Protein AF-A0AAW0I9A5-F1 (afdb_monomer_lite)

pLDDT: mean 70.31, std 17.37, range [40.16, 97.0]

Foldseek 3Di:
DDDPDDDDDDDDQPDPVSVLLVVQLVVLCVVVVHDDDCPPVSSVVSSVVSVVVVCVVVVLVVVLVVLVVDDPPVSVVVCVPSVDPDDDDPVVVVVVVVVVVVVPPPPPPPPPPVVVVVVVVVVVVVVVVPD

Secondary structure (DSSP, 8-state):
-------------SSHHHHHHHHHHHHHHHHHT-SS-TT-HHHHHHHHHHHHHHHHHHHHHHHHHHHTTS-HHHHHHHHHHHTS-----HHHHHHHHHHHHHTTS--TTS--HHHHHHHHHHHHHHHTT--

Sequence (131 aa):
STEKTLFVRRECLASVGSFILLLIHCLAHITTGDFNQDSNPRFLGLFYEGLKAYFKEAFSTTLQMSAVSWDNKFDQSLSAVLLKEQPTSGKERDLLSKLIERKREPCLSRQSSEEYIQKNKDRLLFINMEH

Structure (mmCIF, N/CA/C/O backbone):
data_AF-A0AAW0I9A5-F1
#
_entry.id   AF-A0AAW0I9A5-F1
#
loop_
_atom_site.group_PDB
_atom_site.id
_atom_site.type_symbol
_atom_site.label_atom_id
_atom_site.label_alt_id
_atom_site.label_comp_id
_atom_site.label_asym_id
_atom_site.label_entity_id
_atom_site.label_seq_id
_atom_site.pdbx_PDB_ins_code
_atom_site.Cartn_x
_atom_site.Cartn_y
_atom_site.Cartn_z
_atom_site.occupancy
_atom_site.B_iso_or_equiv
_atom_site.auth_seq_id
_atom_site.auth_comp_id
_atom_site.auth_asym_id
_atom_site.auth_atom_id
_atom_site.pdbx_PDB_model_num
ATOM 1 N N . SER A 1 1 ? 43.757 -3.666 5.387 1.00 50.28 1 SER A N 1
ATOM 2 C CA . SER A 1 1 ? 42.432 -4.291 5.228 1.00 50.28 1 SER A CA 1
ATOM 3 C C . SER A 1 1 ? 41.397 -3.220 5.514 1.00 50.28 1 SER A C 1
ATOM 5 O O . SER A 1 1 ? 41.347 -2.752 6.641 1.00 50.28 1 SER A O 1
ATOM 7 N N . THR A 1 2 ? 40.704 -2.701 4.500 1.00 57.66 2 THR A N 1
ATOM 8 C CA . THR A 1 2 ? 39.703 -1.633 4.670 1.00 57.66 2 THR A CA 1
ATOM 9 C C . THR A 1 2 ? 38.369 -2.261 5.050 1.00 57.66 2 THR A C 1
ATOM 11 O O . THR A 1 2 ? 37.732 -2.916 4.222 1.00 57.66 2 THR A O 1
ATOM 14 N N . GLU A 1 3 ? 37.985 -2.094 6.309 1.00 58.0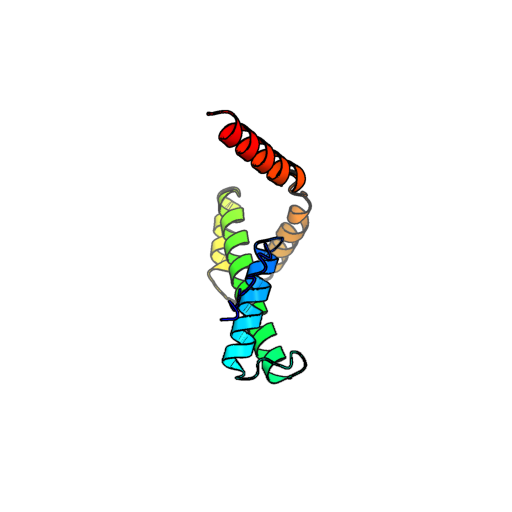3 3 GLU A N 1
ATOM 15 C CA . GLU A 1 3 ? 36.715 -2.540 6.870 1.00 58.03 3 GLU A CA 1
ATOM 16 C C . GLU A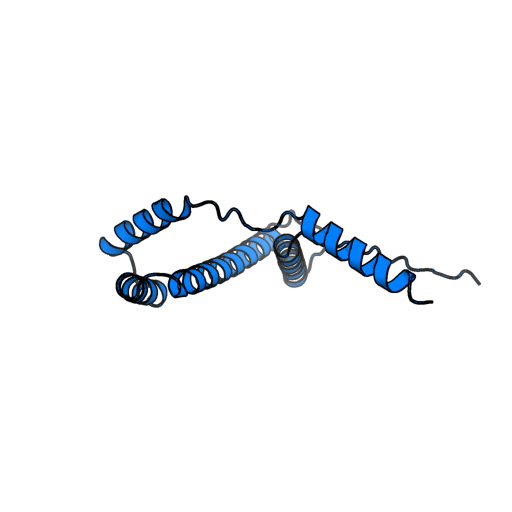 1 3 ? 35.563 -1.814 6.153 1.00 58.03 3 GLU A C 1
ATOM 18 O O . GLU A 1 3 ? 35.450 -0.590 6.193 1.00 58.03 3 GLU A O 1
ATOM 23 N N . LYS A 1 4 ? 34.754 -2.561 5.392 1.00 58.22 4 LYS A N 1
ATOM 24 C CA . LYS A 1 4 ? 33.592 -2.017 4.677 1.00 58.22 4 LYS A CA 1
ATOM 25 C C . LYS A 1 4 ? 32.410 -1.966 5.636 1.00 58.22 4 LYS A C 1
ATOM 27 O O . LYS A 1 4 ? 31.581 -2.872 5.661 1.00 58.22 4 LYS A O 1
ATOM 32 N N . THR A 1 5 ? 32.351 -0.911 6.435 1.00 56.50 5 THR A N 1
ATOM 33 C CA . THR A 1 5 ? 31.236 -0.666 7.350 1.00 56.50 5 THR A CA 1
ATOM 34 C C . THR A 1 5 ? 30.009 -0.221 6.552 1.00 56.50 5 THR A C 1
ATOM 36 O O . THR A 1 5 ? 29.996 0.858 5.960 1.00 56.50 5 THR A O 1
ATOM 39 N N . LEU A 1 6 ? 28.973 -1.062 6.504 1.00 53.75 6 LEU A N 1
ATOM 40 C CA . LEU A 1 6 ? 27.671 -0.711 5.934 1.00 53.75 6 LEU A CA 1
ATOM 41 C C . LEU A 1 6 ? 26.826 -0.007 7.000 1.00 53.75 6 LEU A C 1
ATOM 43 O O . LEU A 1 6 ? 26.445 -0.605 8.004 1.00 53.75 6 LEU A O 1
ATOM 47 N N . PHE A 1 7 ? 26.515 1.266 6.770 1.00 53.47 7 PHE A N 1
ATOM 48 C CA . PHE A 1 7 ? 25.594 2.021 7.612 1.00 53.47 7 PHE A CA 1
ATOM 49 C C . PHE A 1 7 ? 24.157 1.745 7.167 1.00 53.47 7 PHE A C 1
ATOM 51 O O . PHE A 1 7 ? 23.748 2.140 6.078 1.00 53.47 7 PHE A O 1
ATOM 58 N N . VAL A 1 8 ? 23.373 1.085 8.019 1.00 58.72 8 VAL A N 1
ATOM 59 C CA . VAL A 1 8 ? 21.927 0.952 7.812 1.00 58.72 8 VAL A CA 1
ATOM 60 C C . VAL A 1 8 ? 21.248 2.162 8.444 1.00 58.72 8 VAL A C 1
ATOM 62 O O . VAL A 1 8 ? 21.225 2.308 9.668 1.00 58.72 8 VAL A O 1
ATOM 65 N N . ARG A 1 9 ? 20.690 3.050 7.616 1.00 56.31 9 ARG A N 1
ATOM 66 C CA . ARG A 1 9 ? 19.884 4.175 8.100 1.00 56.31 9 ARG A CA 1
ATOM 67 C C . ARG A 1 9 ? 18.567 3.625 8.644 1.00 56.31 9 ARG A C 1
ATOM 69 O O . ARG A 1 9 ? 17.781 3.048 7.900 1.00 56.31 9 ARG A O 1
ATOM 76 N N . ARG A 1 10 ? 18.321 3.795 9.946 1.00 57.00 10 ARG A N 1
ATOM 77 C CA . ARG A 1 10 ? 16.999 3.527 10.523 1.00 57.00 10 ARG A CA 1
ATOM 78 C C . ARG A 1 10 ? 16.088 4.698 10.195 1.00 57.00 10 ARG A C 1
ATOM 80 O O . ARG A 1 10 ? 16.171 5.742 10.834 1.00 57.00 10 ARG A O 1
ATOM 87 N N . GLU A 1 11 ? 15.232 4.515 9.205 1.00 62.19 11 GLU A N 1
ATOM 88 C CA . GLU A 1 11 ? 14.123 5.423 8.950 1.00 62.19 11 GLU A CA 1
ATOM 89 C C . GLU A 1 11 ? 12.862 4.804 9.550 1.00 62.19 11 GLU A C 1
ATOM 91 O O . GLU A 1 11 ? 12.404 3.743 9.130 1.00 62.19 11 GLU A O 1
ATOM 96 N N . CYS A 1 12 ? 12.356 5.420 10.619 1.00 64.38 12 CYS A N 1
ATOM 97 C CA . CYS A 1 12 ? 11.083 5.025 11.201 1.00 64.38 12 CYS A CA 1
ATOM 98 C C . CYS A 1 12 ? 9.980 5.729 10.414 1.00 64.38 12 CYS A C 1
ATOM 100 O O . CYS A 1 12 ? 9.983 6.955 10.300 1.00 64.38 12 CYS A O 1
ATOM 102 N N . LEU A 1 13 ? 9.044 4.964 9.865 1.00 71.88 13 LEU A N 1
ATOM 103 C CA . LEU A 1 13 ? 7.915 5.537 9.147 1.00 71.88 13 LEU A CA 1
ATOM 104 C C . LEU A 1 13 ? 7.000 6.241 10.151 1.00 71.88 13 LEU A C 1
ATOM 106 O O . LEU A 1 13 ? 6.598 5.657 11.155 1.00 71.88 13 LEU A O 1
ATOM 110 N N . ALA A 1 14 ? 6.674 7.506 9.872 1.00 78.50 14 ALA A N 1
ATOM 111 C CA . ALA A 1 14 ? 5.937 8.380 10.788 1.00 78.50 14 ALA A CA 1
ATOM 112 C C . ALA A 1 14 ? 4.538 7.850 11.155 1.00 78.50 14 ALA A C 1
ATOM 114 O O . ALA A 1 14 ? 3.945 8.268 12.147 1.00 78.50 14 ALA A O 1
ATOM 115 N N . SER A 1 15 ? 3.989 6.936 10.351 1.00 83.00 15 SER A N 1
ATOM 116 C CA . SER A 1 15 ? 2.696 6.311 10.595 1.00 83.00 15 SER A CA 1
ATOM 117 C C . SER A 1 15 ? 2.599 4.928 9.947 1.00 83.00 15 SER A C 1
ATOM 119 O O . SER A 1 15 ? 3.321 4.617 8.998 1.00 83.00 15 SER A O 1
ATOM 121 N N . VAL A 1 16 ? 1.624 4.129 10.398 1.00 83.94 16 VAL A N 1
ATOM 122 C CA . VAL A 1 16 ? 1.215 2.889 9.711 1.00 83.94 16 VAL A CA 1
ATOM 123 C C . VAL A 1 16 ? 0.837 3.176 8.254 1.00 83.94 16 VAL A C 1
ATOM 125 O O . VAL A 1 16 ? 1.170 2.394 7.374 1.00 83.94 16 VAL A O 1
ATOM 128 N N . GLY A 1 17 ? 0.216 4.328 7.971 1.00 87.94 17 GLY A N 1
ATOM 129 C CA . GLY A 1 17 ? -0.104 4.738 6.602 1.00 87.94 17 GLY A CA 1
ATOM 130 C C . GLY A 1 17 ? 1.145 4.882 5.733 1.00 87.94 17 GLY A C 1
ATOM 131 O O . GLY A 1 17 ? 1.189 4.346 4.632 1.00 87.94 17 GLY A O 1
ATOM 132 N N . SER A 1 18 ? 2.192 5.522 6.255 1.00 87.44 18 SER A N 1
ATOM 133 C CA . SER A 1 18 ? 3.484 5.658 5.572 1.00 87.44 18 SER A CA 1
ATOM 134 C C . SER A 1 18 ? 4.140 4.297 5.305 1.00 87.44 18 SER A C 1
ATOM 136 O O . SER A 1 18 ? 4.716 4.098 4.239 1.00 87.44 18 SER A O 1
ATOM 138 N N . PHE A 1 19 ? 4.003 3.342 6.232 1.00 89.75 19 PHE A N 1
ATOM 139 C CA . PHE A 1 19 ? 4.458 1.963 6.027 1.00 89.75 19 PHE A CA 1
ATOM 140 C C . PHE A 1 19 ? 3.696 1.236 4.924 1.00 89.75 19 PHE A C 1
ATOM 142 O O . PHE A 1 19 ? 4.314 0.645 4.043 1.00 89.75 19 PHE A O 1
ATOM 149 N N . ILE A 1 20 ? 2.367 1.309 4.936 1.00 93.06 20 ILE A N 1
ATOM 150 C CA . ILE A 1 20 ? 1.544 0.662 3.913 1.00 93.06 20 ILE A CA 1
ATOM 151 C C . ILE A 1 20 ? 1.806 1.262 2.529 1.00 93.06 20 ILE A C 1
ATOM 153 O O . ILE A 1 20 ? 1.914 0.517 1.558 1.00 93.06 20 ILE A O 1
ATOM 157 N N . LEU A 1 21 ? 1.968 2.586 2.432 1.00 94.56 21 LEU A N 1
ATOM 158 C CA . LEU A 1 21 ? 2.334 3.246 1.177 1.00 94.56 21 LEU A CA 1
ATOM 159 C C . LEU A 1 21 ? 3.663 2.717 0.632 1.00 94.56 21 LEU A C 1
ATOM 161 O O . LEU A 1 21 ? 3.729 2.368 -0.544 1.00 94.56 21 LEU A O 1
ATOM 165 N N . LEU A 1 22 ? 4.688 2.601 1.484 1.00 93.88 22 LEU A N 1
ATOM 166 C CA . LEU A 1 22 ? 5.979 2.032 1.097 1.00 93.88 22 LEU A CA 1
ATOM 167 C C . LEU A 1 22 ? 5.844 0.568 0.662 1.00 93.88 22 LEU A C 1
ATOM 169 O O . LEU A 1 22 ? 6.421 0.170 -0.343 1.00 93.88 22 LEU A O 1
ATOM 173 N N . LEU A 1 23 ? 5.060 -0.233 1.384 1.00 95.19 23 LEU A N 1
ATOM 174 C CA . LEU A 1 23 ? 4.839 -1.635 1.039 1.00 95.19 23 LEU A CA 1
ATOM 175 C C . LEU A 1 23 ? 4.177 -1.783 -0.339 1.00 95.19 23 LEU A C 1
ATOM 177 O O . LEU A 1 23 ? 4.656 -2.554 -1.168 1.00 95.19 23 LEU A O 1
ATOM 181 N N . ILE A 1 24 ? 3.108 -1.027 -0.600 1.00 96.75 24 ILE A N 1
ATOM 182 C CA . ILE A 1 24 ? 2.406 -1.041 -1.892 1.00 96.75 24 ILE A CA 1
ATOM 183 C C . ILE A 1 24 ? 3.330 -0.538 -3.009 1.00 96.75 24 ILE A C 1
ATOM 185 O O . ILE A 1 24 ? 3.365 -1.134 -4.084 1.00 96.75 24 ILE A O 1
ATOM 189 N N . HIS A 1 25 ? 4.118 0.506 -2.745 1.00 95.31 25 HIS A N 1
ATOM 190 C CA . HIS A 1 25 ? 5.132 1.023 -3.664 1.00 95.31 25 HIS A CA 1
ATOM 191 C C . HIS A 1 25 ? 6.171 -0.054 -4.031 1.00 95.31 25 HIS A C 1
ATOM 193 O O . HIS A 1 25 ? 6.385 -0.332 -5.211 1.00 95.31 25 HIS A O 1
ATOM 199 N N . CYS A 1 26 ? 6.736 -0.754 -3.041 1.00 95.31 26 CYS A N 1
ATOM 200 C CA . CYS A 1 26 ? 7.662 -1.867 -3.269 1.00 95.31 26 CYS A CA 1
ATOM 201 C C . CYS A 1 26 ? 7.025 -2.995 -4.094 1.00 95.31 26 CYS A C 1
ATOM 203 O O . CYS A 1 26 ? 7.638 -3.496 -5.036 1.00 95.31 26 CYS A O 1
ATOM 205 N N . LEU A 1 27 ? 5.790 -3.390 -3.770 1.00 96.06 27 LEU A N 1
ATOM 206 C CA . LEU A 1 27 ? 5.075 -4.443 -4.497 1.00 96.06 27 LEU A CA 1
ATOM 207 C C . LEU A 1 27 ? 4.801 -4.055 -5.954 1.00 96.06 27 LEU A C 1
ATOM 209 O O . LEU A 1 27 ? 4.944 -4.896 -6.845 1.00 96.06 27 LEU A O 1
ATOM 213 N N . ALA A 1 28 ? 4.462 -2.792 -6.215 1.00 96.38 28 ALA A N 1
ATOM 214 C CA . ALA A 1 28 ? 4.269 -2.289 -7.570 1.00 96.38 28 ALA A CA 1
ATOM 215 C C . ALA A 1 28 ? 5.571 -2.350 -8.387 1.00 96.38 28 ALA A C 1
ATOM 217 O O . ALA A 1 28 ? 5.543 -2.809 -9.532 1.00 96.38 28 ALA A O 1
ATOM 218 N N . HIS A 1 29 ? 6.720 -1.995 -7.801 1.00 95.81 29 HIS A N 1
ATOM 219 C CA . HIS A 1 29 ? 8.020 -2.136 -8.470 1.00 95.81 29 HIS A CA 1
ATOM 220 C C . HIS A 1 29 ? 8.403 -3.595 -8.730 1.00 95.81 29 HIS A C 1
ATOM 222 O O . HIS A 1 29 ? 8.775 -3.931 -9.854 1.00 95.81 29 HIS A O 1
ATOM 228 N N . ILE A 1 30 ? 8.240 -4.479 -7.738 1.00 95.06 30 ILE A N 1
ATOM 229 C CA . ILE A 1 30 ? 8.508 -5.921 -7.893 1.00 95.06 30 ILE A CA 1
ATOM 230 C C . ILE A 1 30 ? 7.663 -6.503 -9.030 1.00 95.06 30 ILE A C 1
ATOM 232 O O . ILE A 1 30 ? 8.174 -7.236 -9.873 1.00 95.06 30 ILE A O 1
ATOM 236 N N . THR A 1 31 ? 6.382 -6.140 -9.079 1.00 94.50 31 THR A N 1
ATOM 237 C CA . THR A 1 31 ? 5.442 -6.644 -10.090 1.00 94.50 31 THR A CA 1
ATOM 238 C C . THR A 1 31 ? 5.726 -6.061 -11.477 1.00 94.50 31 THR A C 1
ATOM 240 O O . THR A 1 31 ? 5.546 -6.740 -12.487 1.00 94.50 31 THR A O 1
ATOM 243 N N . THR A 1 32 ? 6.200 -4.815 -11.547 1.00 93.94 32 THR A N 1
ATOM 244 C CA . THR A 1 32 ? 6.601 -4.172 -12.810 1.00 93.94 32 THR A CA 1
ATOM 245 C C . THR A 1 32 ? 7.938 -4.714 -13.328 1.00 93.94 32 THR A C 1
ATOM 247 O O . THR A 1 32 ? 8.172 -4.689 -14.536 1.00 93.94 32 THR A O 1
ATOM 250 N N . GLY A 1 33 ? 8.807 -5.210 -12.440 1.00 91.75 33 GLY A N 1
ATOM 251 C CA . GLY A 1 33 ? 10.181 -5.606 -12.763 1.00 91.75 33 GLY A CA 1
ATOM 252 C C . GLY A 1 33 ? 11.120 -4.417 -13.011 1.00 91.75 33 GLY A C 1
ATOM 253 O O . GLY A 1 33 ? 12.223 -4.604 -13.518 1.00 91.75 33 GLY A O 1
ATOM 254 N N . ASP A 1 34 ? 10.686 -3.204 -12.667 1.00 88.44 34 ASP A N 1
ATOM 255 C CA . ASP A 1 34 ? 11.421 -1.949 -12.836 1.00 88.44 34 ASP A CA 1
ATOM 256 C C . ASP A 1 34 ? 11.413 -1.197 -11.505 1.00 88.44 34 ASP A C 1
ATOM 258 O O . ASP A 1 34 ? 10.348 -0.846 -11.002 1.00 88.44 34 ASP A O 1
ATOM 262 N N . PHE A 1 35 ? 12.599 -0.973 -10.938 1.00 88.94 35 PHE A N 1
ATOM 263 C CA . PHE A 1 35 ? 12.807 -0.342 -9.629 1.00 88.94 35 PHE A CA 1
ATOM 264 C C . PHE A 1 35 ? 13.256 1.120 -9.726 1.00 88.94 35 PHE A C 1
ATOM 266 O O . PHE A 1 35 ? 13.555 1.730 -8.704 1.00 88.94 35 PHE A O 1
ATOM 273 N N . ASN A 1 36 ? 13.376 1.667 -10.938 1.00 86.56 36 ASN A N 1
ATOM 274 C CA . ASN A 1 36 ? 14.056 2.947 -11.140 1.00 86.56 36 ASN A CA 1
ATOM 275 C C . ASN A 1 36 ? 13.102 4.101 -11.463 1.00 86.56 36 ASN A C 1
ATOM 277 O O . ASN A 1 36 ? 13.522 5.254 -11.392 1.00 86.56 36 ASN A O 1
ATOM 281 N N . GLN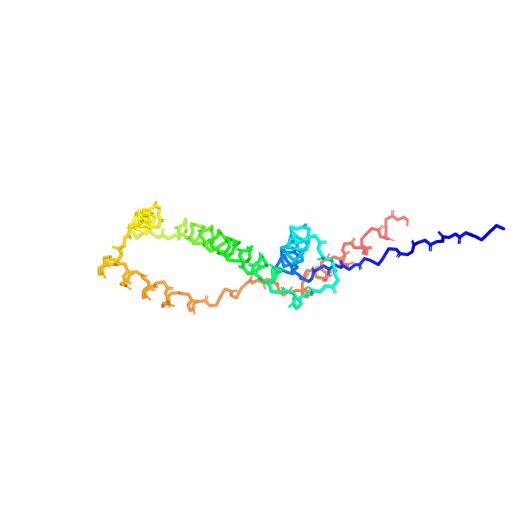 A 1 37 ? 11.867 3.811 -11.893 1.00 86.56 37 GLN A N 1
ATOM 282 C CA . GLN A 1 37 ? 10.976 4.814 -12.479 1.00 86.56 37 GLN A CA 1
ATOM 283 C C . GLN A 1 37 ? 9.533 4.721 -11.975 1.00 86.56 37 GLN A C 1
ATOM 285 O O . GLN A 1 37 ? 8.721 3.948 -12.483 1.00 86.56 37 GLN A O 1
ATOM 290 N N . ASP A 1 38 ? 9.170 5.635 -11.080 1.00 91.56 38 ASP A N 1
ATOM 291 C CA . ASP A 1 38 ? 7.787 5.813 -10.610 1.00 91.56 38 ASP A CA 1
ATOM 292 C C . ASP A 1 38 ? 6.878 6.434 -11.681 1.00 91.56 38 ASP A C 1
ATOM 294 O O . ASP A 1 38 ? 5.654 6.383 -11.594 1.00 91.56 38 ASP A O 1
ATOM 298 N N . SER A 1 39 ? 7.470 7.028 -12.721 1.00 90.62 39 SER A N 1
ATOM 299 C CA . SER A 1 39 ? 6.731 7.616 -13.848 1.00 90.62 39 SER A CA 1
ATOM 300 C C . SER A 1 39 ? 6.282 6.569 -14.872 1.00 90.62 39 SER A C 1
ATOM 302 O O . SER A 1 39 ? 5.600 6.900 -15.843 1.00 90.62 39 SER A O 1
ATOM 304 N N . ASN A 1 40 ? 6.675 5.303 -14.692 1.00 90.25 40 ASN A N 1
ATOM 305 C CA . ASN A 1 40 ? 6.293 4.224 -15.586 1.00 90.25 40 ASN A CA 1
ATOM 306 C C . ASN A 1 40 ? 4.770 3.984 -15.484 1.00 90.25 40 ASN A C 1
ATOM 308 O O . ASN A 1 40 ? 4.268 3.689 -14.396 1.00 90.25 40 ASN A O 1
ATOM 312 N N . PRO A 1 41 ? 4.009 4.058 -16.593 1.00 94.12 41 PRO A N 1
ATOM 313 C CA . PRO A 1 41 ? 2.554 3.907 -16.556 1.00 94.12 41 PRO A CA 1
ATOM 314 C C . PRO A 1 41 ? 2.107 2.538 -16.023 1.00 94.12 41 PRO A C 1
ATOM 316 O O . PRO A 1 41 ? 1.038 2.432 -15.422 1.00 94.12 41 PRO A O 1
ATOM 319 N N . ARG A 1 42 ? 2.925 1.490 -16.198 1.00 93.94 42 ARG A N 1
ATOM 320 C CA . ARG A 1 42 ? 2.655 0.154 -15.649 1.00 93.94 42 ARG A CA 1
ATOM 321 C C . ARG A 1 42 ? 2.801 0.136 -14.127 1.00 93.94 42 ARG A C 1
ATOM 323 O O . ARG A 1 42 ? 1.924 -0.399 -13.454 1.00 93.94 42 ARG A O 1
ATOM 330 N N . PHE A 1 43 ? 3.856 0.762 -13.604 1.00 96.12 43 PHE A N 1
ATOM 331 C CA . PHE A 1 43 ? 4.039 0.940 -12.164 1.00 96.12 43 PHE A CA 1
ATOM 332 C C . PHE A 1 43 ? 2.871 1.727 -11.565 1.00 96.12 43 PHE A C 1
ATOM 334 O O . PHE A 1 43 ? 2.252 1.256 -10.617 1.00 96.12 43 PHE A O 1
ATOM 341 N N . LEU A 1 44 ? 2.520 2.875 -12.158 1.00 96.44 44 LEU A N 1
ATOM 342 C CA . LEU A 1 44 ? 1.402 3.712 -11.709 1.00 96.44 44 LEU A CA 1
ATOM 343 C C . LEU A 1 44 ? 0.098 2.913 -11.644 1.00 96.44 44 LEU A C 1
ATOM 345 O O . LEU A 1 44 ? -0.602 2.972 -10.635 1.00 96.44 44 LEU A O 1
ATOM 349 N N . GLY A 1 45 ? -0.208 2.132 -12.685 1.00 96.75 45 GLY A N 1
ATOM 350 C CA . GLY A 1 45 ? -1.391 1.270 -12.710 1.00 96.75 45 GLY A CA 1
ATOM 351 C C . GLY A 1 45 ? -1.436 0.302 -11.526 1.00 96.75 45 GLY A C 1
ATOM 352 O O . GLY A 1 45 ? -2.414 0.291 -10.780 1.00 96.75 45 GLY A O 1
ATOM 353 N N . LEU A 1 46 ? -0.352 -0.444 -11.311 1.00 96.81 46 LEU A N 1
ATOM 354 C CA . LEU A 1 46 ? -0.239 -1.420 -10.222 1.00 96.81 46 LEU A CA 1
ATOM 355 C C . LEU A 1 46 ? -0.249 -0.759 -8.838 1.00 96.81 46 LEU A C 1
ATOM 357 O O . LEU A 1 46 ? -0.874 -1.262 -7.904 1.00 96.81 46 LEU A O 1
ATOM 361 N N . PHE A 1 47 ? 0.404 0.391 -8.705 1.00 97.00 47 PHE A N 1
ATOM 362 C CA . PHE A 1 47 ? 0.433 1.162 -7.471 1.00 97.00 47 PHE A CA 1
ATOM 363 C C . PHE A 1 47 ? -0.969 1.656 -7.090 1.00 97.00 47 PHE A C 1
ATOM 365 O O . PHE A 1 47 ? -1.420 1.438 -5.963 1.00 97.00 47 PHE A O 1
ATOM 372 N N . TYR A 1 48 ? -1.702 2.257 -8.033 1.00 96.94 48 TYR A N 1
ATOM 373 C CA . TYR A 1 48 ? -3.077 2.704 -7.794 1.00 96.94 48 TYR A CA 1
ATOM 374 C C . TYR A 1 48 ? -4.043 1.544 -7.550 1.00 96.94 48 TYR A C 1
ATOM 376 O O . TYR A 1 48 ? -4.952 1.674 -6.726 1.00 96.94 48 TYR A O 1
ATOM 384 N N . GLU A 1 49 ? -3.852 0.409 -8.220 1.00 96.75 49 GLU A N 1
ATOM 385 C CA . GLU A 1 49 ? -4.633 -0.802 -7.969 1.00 96.75 49 GLU A CA 1
ATOM 386 C C . GLU A 1 49 ? -4.421 -1.318 -6.539 1.00 96.75 49 GLU A C 1
ATOM 388 O O . GLU A 1 49 ? -5.396 -1.550 -5.817 1.00 96.75 49 GLU A O 1
ATOM 393 N N . GLY A 1 50 ? -3.166 -1.390 -6.087 1.00 95.94 50 GLY A N 1
ATOM 394 C CA . GLY A 1 50 ? -2.824 -1.764 -4.715 1.00 95.94 50 GLY A CA 1
ATOM 395 C C . GLY A 1 50 ? -3.417 -0.810 -3.675 1.00 95.94 50 GLY A C 1
ATOM 396 O O . GLY A 1 50 ? -4.007 -1.257 -2.689 1.00 95.94 50 GLY A O 1
ATOM 397 N N . LEU A 1 51 ? -3.350 0.504 -3.920 1.00 95.94 51 LEU A N 1
ATOM 398 C CA . LEU A 1 51 ? -3.990 1.506 -3.058 1.00 95.94 51 LEU A CA 1
ATOM 399 C C . LEU A 1 51 ? -5.505 1.317 -2.989 1.00 95.94 51 LEU A C 1
ATOM 401 O O . LEU A 1 51 ? -6.086 1.371 -1.905 1.00 95.94 51 LEU A O 1
ATOM 405 N N . LYS A 1 52 ? -6.154 1.084 -4.131 1.00 94.50 52 LYS A N 1
ATOM 406 C CA . LYS A 1 52 ? -7.603 0.880 -4.199 1.00 94.50 52 LYS A CA 1
ATOM 407 C C . LYS A 1 52 ? -8.025 -0.366 -3.420 1.00 94.50 52 LYS A C 1
ATOM 409 O O . LYS A 1 52 ? -9.006 -0.301 -2.678 1.00 94.50 52 LYS A O 1
ATOM 414 N N . ALA A 1 53 ? -7.284 -1.466 -3.556 1.00 92.75 53 ALA A N 1
ATOM 415 C CA . ALA A 1 53 ? -7.531 -2.695 -2.809 1.00 92.75 53 ALA A CA 1
ATOM 416 C C . ALA A 1 53 ? -7.381 -2.470 -1.297 1.00 92.75 53 ALA A C 1
ATOM 418 O O . ALA A 1 53 ? -8.293 -2.788 -0.532 1.00 92.75 53 ALA A O 1
ATOM 419 N N . TYR A 1 54 ? -6.284 -1.835 -0.874 1.00 92.88 54 TYR A N 1
ATOM 420 C CA . TYR A 1 54 ? -6.053 -1.526 0.535 1.00 92.88 54 TYR A CA 1
ATOM 421 C C . TYR A 1 54 ? -7.131 -0.605 1.114 1.00 92.88 54 TYR A C 1
ATOM 423 O O . TYR A 1 54 ? -7.676 -0.894 2.176 1.00 92.88 54 TYR A O 1
ATOM 431 N N . PHE A 1 55 ? -7.481 0.487 0.429 1.00 89.12 55 PHE A N 1
ATOM 432 C CA . PHE A 1 55 ? -8.498 1.408 0.933 1.00 89.12 55 PHE A CA 1
ATOM 433 C C . PHE A 1 55 ? -9.888 0.779 0.979 1.00 89.12 55 PHE A C 1
ATOM 435 O O . PHE A 1 55 ? -10.628 1.085 1.912 1.00 89.12 55 PHE A O 1
ATOM 442 N N . LYS A 1 56 ? -10.239 -0.111 0.038 1.00 86.38 56 LYS A N 1
ATOM 443 C CA . LYS A 1 56 ? -11.495 -0.878 0.104 1.00 86.38 56 LYS A CA 1
ATOM 444 C C . LYS A 1 56 ? -11.550 -1.696 1.397 1.00 86.38 56 LYS A C 1
ATOM 446 O O . LYS A 1 56 ? -12.528 -1.601 2.137 1.00 86.38 56 LYS A O 1
ATOM 451 N N . GLU A 1 57 ? -10.486 -2.438 1.692 1.00 86.00 57 GLU A N 1
ATOM 452 C CA . GLU A 1 57 ? -10.415 -3.312 2.865 1.00 86.00 57 GLU A CA 1
ATOM 453 C C . GLU A 1 57 ? -10.355 -2.527 4.181 1.00 86.00 57 GLU A C 1
ATOM 455 O O . GLU A 1 57 ? -11.125 -2.782 5.107 1.00 86.00 57 GLU A O 1
ATOM 460 N N . ALA A 1 58 ? -9.489 -1.514 4.249 1.00 85.56 58 ALA A N 1
ATOM 461 C CA . ALA A 1 58 ? -9.334 -0.666 5.424 1.00 85.56 58 ALA A CA 1
ATOM 462 C C . ALA A 1 58 ? -10.625 0.099 5.738 1.00 85.56 58 ALA A C 1
ATOM 464 O O . ALA A 1 58 ? -10.999 0.225 6.905 1.00 85.56 58 ALA A O 1
ATOM 465 N N . PHE A 1 59 ? -11.327 0.583 4.708 1.00 80.69 59 PHE A N 1
ATOM 466 C CA . PHE A 1 59 ? -12.634 1.208 4.870 1.00 80.69 59 PHE A CA 1
ATOM 467 C C . PHE A 1 59 ? -13.667 0.210 5.391 1.00 80.69 59 PHE A C 1
ATOM 469 O O . PHE A 1 59 ? -14.331 0.513 6.378 1.00 80.69 59 PHE A O 1
ATOM 476 N N . SER A 1 60 ? -13.768 -0.975 4.779 1.00 75.75 60 SER A N 1
ATOM 477 C CA . SER A 1 60 ? -14.704 -2.023 5.202 1.00 75.75 60 SER A CA 1
ATOM 478 C C . SER A 1 60 ? -14.475 -2.427 6.659 1.00 75.75 60 SER A C 1
ATOM 480 O O . SER A 1 60 ? -15.396 -2.371 7.470 1.00 75.75 60 SER A O 1
ATOM 482 N N . THR A 1 61 ? -13.227 -2.722 7.021 1.00 76.38 61 THR A N 1
ATOM 483 C CA . THR A 1 61 ? -12.841 -3.083 8.390 1.00 76.38 61 THR A CA 1
ATOM 484 C C . THR A 1 61 ? -13.148 -1.952 9.371 1.00 76.38 61 THR A C 1
ATOM 486 O O . THR A 1 61 ? -13.757 -2.185 10.412 1.00 76.38 61 THR A O 1
ATOM 489 N N . THR A 1 62 ? -12.789 -0.707 9.039 1.00 77.94 62 THR A N 1
ATOM 490 C CA . THR A 1 62 ? -13.082 0.453 9.902 1.00 77.94 62 THR A CA 1
ATOM 491 C C . THR A 1 62 ? -14.585 0.634 10.087 1.00 77.94 62 THR A C 1
ATOM 493 O O . THR A 1 62 ? -15.046 0.905 11.195 1.00 77.94 62 THR A O 1
ATOM 496 N N . LEU A 1 63 ? -15.357 0.463 9.015 1.00 72.38 63 LEU A N 1
ATOM 497 C CA . LEU A 1 63 ? -16.805 0.590 9.042 1.00 72.38 63 LEU A CA 1
ATOM 498 C C . LEU A 1 63 ? -17.438 -0.513 9.894 1.00 72.38 63 LEU A C 1
ATOM 500 O O . LEU A 1 63 ? -18.255 -0.192 10.749 1.00 72.38 63 LEU A O 1
ATOM 504 N N . GLN A 1 64 ? -17.007 -1.766 9.746 1.00 67.81 64 GLN A N 1
ATOM 505 C CA . GLN A 1 64 ? -17.440 -2.890 10.584 1.00 67.81 64 GLN A CA 1
ATOM 506 C C . GLN A 1 64 ? -17.095 -2.679 12.062 1.00 67.81 64 GLN A C 1
ATOM 508 O O . GLN A 1 64 ? -17.943 -2.869 12.927 1.00 67.81 64 GLN A O 1
ATOM 513 N N . MET A 1 65 ? -15.875 -2.232 12.365 1.00 65.44 65 MET A N 1
ATOM 514 C CA . MET A 1 65 ? -15.467 -1.935 13.740 1.00 65.44 65 MET A CA 1
ATOM 515 C C . MET A 1 65 ? -16.256 -0.773 14.342 1.00 65.44 65 MET A C 1
ATOM 517 O O . MET A 1 65 ? -16.535 -0.785 15.538 1.00 65.44 65 MET A O 1
ATOM 521 N N . SER A 1 66 ? -16.624 0.221 13.528 1.00 61.34 66 SER A N 1
ATOM 522 C CA . SER A 1 66 ? -17.517 1.285 13.978 1.00 61.34 66 SER A CA 1
ATOM 523 C C . SER A 1 66 ? -18.923 0.745 14.222 1.00 61.34 66 SER A C 1
ATOM 525 O O . SER A 1 66 ? -19.467 1.001 15.281 1.00 61.34 66 SER A O 1
ATOM 527 N N . ALA A 1 67 ? -19.455 -0.083 13.323 1.00 58.34 67 ALA A N 1
ATOM 528 C CA . ALA A 1 67 ? -20.753 -0.744 13.432 1.00 58.34 67 ALA A CA 1
ATOM 529 C C . ALA A 1 67 ? -20.921 -1.513 14.758 1.00 58.34 67 ALA A C 1
ATOM 531 O O . ALA A 1 67 ? -21.916 -1.331 15.450 1.00 58.34 67 ALA A O 1
ATOM 532 N N . VAL A 1 68 ? -19.880 -2.224 15.210 1.00 55.09 68 VAL A N 1
ATOM 533 C CA . VAL A 1 68 ? -19.857 -2.936 16.508 1.00 55.09 68 VAL A CA 1
ATOM 534 C C . VAL A 1 68 ? -20.153 -2.027 17.721 1.00 55.09 68 VAL A C 1
ATOM 536 O O . VAL A 1 68 ? -20.546 -2.528 18.774 1.00 55.09 68 VAL A O 1
ATOM 539 N N . SER A 1 69 ? -20.009 -0.701 17.605 1.00 53.06 69 SER A N 1
ATOM 540 C CA . SER A 1 69 ? -20.367 0.263 18.658 1.00 53.06 69 SER A CA 1
ATOM 541 C C . SER A 1 69 ? -21.704 0.992 18.428 1.00 53.06 69 SER A C 1
ATOM 543 O O . SER A 1 69 ? -21.994 1.951 19.149 1.00 53.06 69 SER A O 1
ATOM 545 N N . TRP A 1 70 ? -22.479 0.635 17.398 1.00 51.34 70 TRP A N 1
ATOM 546 C CA . TRP A 1 70 ? -23.709 1.325 16.990 1.00 51.34 70 TRP A CA 1
ATOM 547 C C . TRP A 1 70 ? -24.937 0.525 17.449 1.00 51.34 70 TRP A C 1
ATOM 549 O O . TRP A 1 70 ? -24.935 -0.698 17.479 1.00 51.34 70 TRP A O 1
ATOM 559 N N . ASP A 1 71 ? -25.997 1.231 17.848 1.00 55.06 71 ASP A N 1
ATOM 560 C CA . ASP A 1 71 ? -27.219 0.646 18.410 1.00 55.06 71 ASP A CA 1
ATOM 561 C C . ASP A 1 71 ? -27.821 -0.464 17.512 1.00 55.06 71 ASP A C 1
ATOM 563 O O . ASP A 1 71 ? -27.922 -0.319 16.285 1.00 55.06 71 ASP A O 1
ATOM 567 N N . ASN A 1 72 ? -28.261 -1.559 18.144 1.00 58.84 72 ASN A N 1
ATOM 568 C CA . ASN A 1 72 ? -28.462 -2.899 17.561 1.00 58.84 72 ASN A CA 1
ATOM 569 C C . ASN A 1 72 ? -29.360 -2.950 16.307 1.00 58.84 72 ASN A C 1
ATOM 571 O O . ASN A 1 72 ? -29.302 -3.900 15.527 1.00 58.84 72 ASN A O 1
ATOM 575 N N . LYS A 1 73 ? -30.233 -1.954 16.106 1.00 59.31 73 LYS A N 1
ATOM 576 C CA . LYS A 1 73 ? -31.232 -1.939 15.024 1.00 59.31 73 LYS A CA 1
ATOM 577 C C . LYS A 1 73 ? -30.731 -1.289 13.729 1.00 59.31 73 LYS A C 1
ATOM 579 O O . LYS A 1 73 ? -31.131 -1.712 12.645 1.00 59.31 73 LYS A O 1
ATOM 584 N N . PHE A 1 74 ? -29.883 -0.262 13.823 1.00 60.56 74 PHE A N 1
ATOM 585 C CA . PHE A 1 74 ? -29.264 0.364 12.646 1.00 60.56 74 PHE A CA 1
ATOM 586 C C . PHE A 1 74 ? -28.136 -0.520 12.111 1.00 60.56 74 PHE A C 1
ATOM 588 O O . PHE A 1 74 ? -27.994 -0.697 10.901 1.00 60.56 74 PHE A O 1
ATOM 595 N N . ASP A 1 75 ? -27.417 -1.150 13.035 1.00 59.53 75 ASP A N 1
ATOM 596 C CA . ASP A 1 75 ? -26.248 -1.966 12.758 1.00 59.53 75 ASP A CA 1
ATOM 597 C C . ASP A 1 75 ? -26.572 -3.228 11.941 1.00 59.53 75 ASP A C 1
ATOM 599 O O . ASP A 1 75 ? -25.925 -3.550 10.941 1.00 59.53 75 ASP A O 1
ATOM 603 N N . GLN A 1 76 ? -27.691 -3.876 12.270 1.00 62.91 76 GLN A N 1
ATOM 604 C CA . GLN A 1 76 ? -28.193 -5.044 11.544 1.00 62.91 76 GLN A CA 1
ATOM 605 C C . GLN A 1 76 ? -28.620 -4.709 10.103 1.00 62.91 76 GLN A C 1
ATOM 607 O O . GLN A 1 76 ? -28.485 -5.533 9.201 1.00 62.91 76 GLN A O 1
ATOM 612 N N . SER A 1 77 ? -29.108 -3.485 9.863 1.00 64.88 77 SER A N 1
ATOM 613 C CA . SER A 1 77 ? -29.456 -3.015 8.518 1.00 64.88 77 SER A CA 1
ATOM 614 C C . SER A 1 77 ? -28.226 -2.606 7.709 1.00 64.88 77 SER A C 1
ATOM 616 O O . SER A 1 77 ? -28.239 -2.773 6.493 1.00 64.88 77 SER A O 1
ATOM 618 N N . LEU A 1 78 ? -27.198 -2.039 8.344 1.00 66.50 78 LEU A N 1
ATOM 619 C CA . LEU A 1 78 ? -25.987 -1.578 7.663 1.00 66.50 78 LEU A CA 1
ATOM 620 C C . LEU A 1 78 ? -25.074 -2.746 7.289 1.00 66.50 78 LEU A C 1
ATOM 622 O O . LEU A 1 78 ? -24.641 -2.845 6.143 1.00 66.50 78 LEU A O 1
ATOM 626 N N . SER A 1 79 ? -24.841 -3.665 8.228 1.00 62.62 79 SER A N 1
ATOM 627 C CA . SER A 1 79 ? -24.083 -4.899 7.990 1.00 62.62 79 SER A CA 1
ATOM 628 C C . SER A 1 79 ? -24.710 -5.744 6.879 1.00 62.62 79 SER A C 1
ATOM 630 O O . SER A 1 79 ? -24.005 -6.191 5.977 1.00 62.62 79 SER A O 1
ATOM 632 N N . ALA A 1 80 ? -26.040 -5.886 6.870 1.00 65.56 80 ALA A N 1
ATOM 633 C CA . ALA A 1 80 ? -26.762 -6.616 5.828 1.00 65.56 80 ALA A CA 1
ATOM 634 C C . ALA A 1 80 ? -26.669 -5.975 4.433 1.00 65.56 80 ALA A C 1
ATOM 636 O O . ALA A 1 80 ? -26.838 -6.677 3.439 1.00 65.56 80 ALA A O 1
ATOM 637 N N . VAL A 1 81 ? -26.424 -4.667 4.350 1.00 66.50 81 VAL A N 1
ATOM 638 C CA . VAL A 1 81 ? -26.249 -3.937 3.087 1.00 66.50 81 VAL A CA 1
ATOM 639 C C . VAL A 1 81 ? -24.787 -3.985 2.633 1.00 66.50 81 VAL A C 1
ATOM 641 O O . VAL A 1 81 ? -24.518 -4.293 1.482 1.00 66.50 81 VAL A O 1
ATOM 644 N N . LEU A 1 82 ? -23.828 -3.786 3.541 1.00 59.00 82 LEU A N 1
ATOM 645 C CA . LEU A 1 82 ? -22.393 -3.834 3.229 1.00 59.00 82 LEU A CA 1
ATOM 646 C C . LEU A 1 82 ? -21.895 -5.232 2.850 1.00 59.00 82 LEU A C 1
ATOM 648 O O . LEU A 1 82 ? -21.049 -5.362 1.971 1.00 59.00 82 LEU A O 1
ATOM 652 N N . LEU A 1 83 ? -22.407 -6.278 3.506 1.00 60.81 83 LEU A N 1
ATOM 653 C CA . LEU A 1 83 ? -22.054 -7.672 3.203 1.00 60.81 83 LEU A CA 1
ATOM 654 C C . LEU A 1 83 ? -22.699 -8.175 1.907 1.00 60.81 83 LEU A C 1
ATOM 656 O O . LEU A 1 83 ? -22.311 -9.218 1.384 1.00 60.81 83 LEU A O 1
ATOM 660 N N . LYS A 1 84 ? -23.704 -7.463 1.399 1.00 59.19 84 LYS A N 1
ATOM 661 C CA . LYS A 1 84 ? -24.492 -7.861 0.240 1.00 59.19 84 LYS A CA 1
ATOM 662 C C . LYS A 1 84 ? -24.240 -6.818 -0.845 1.00 59.19 84 LYS A C 1
ATOM 664 O O . LYS A 1 84 ? -25.031 -5.899 -0.985 1.00 59.19 84 LYS A O 1
ATOM 669 N N . GLU A 1 85 ? -23.126 -6.955 -1.577 1.00 55.09 85 GLU A N 1
ATOM 670 C CA . GLU A 1 85 ? -22.743 -6.133 -2.747 1.00 55.09 85 GLU A CA 1
ATOM 671 C C . GLU A 1 85 ? -23.863 -6.131 -3.823 1.00 55.09 85 GLU A C 1
ATOM 673 O O . GLU A 1 85 ? -23.771 -6.801 -4.851 1.00 55.09 85 GLU A O 1
ATOM 678 N N . GLN A 1 86 ? -24.969 -5.423 -3.591 1.00 49.59 86 GLN A N 1
ATOM 679 C CA . GLN A 1 86 ? -26.116 -5.308 -4.494 1.00 49.59 86 GLN A CA 1
ATOM 680 C C . GL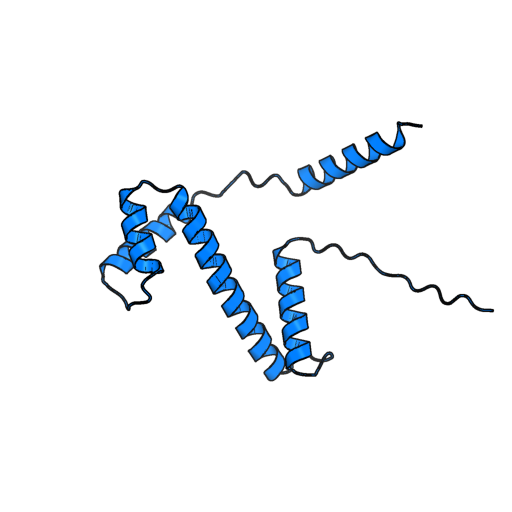N A 1 86 ? -26.413 -3.833 -4.777 1.00 49.59 86 GLN A C 1
ATOM 682 O O . GLN A 1 86 ? -26.231 -2.995 -3.897 1.00 49.59 86 GLN A O 1
ATOM 687 N N . PRO A 1 87 ? -26.858 -3.480 -5.996 1.00 49.81 87 PRO A N 1
ATOM 688 C CA . PRO A 1 87 ? -26.902 -2.095 -6.424 1.00 49.81 87 PRO A CA 1
ATOM 689 C C . PRO A 1 87 ? -28.106 -1.345 -5.841 1.00 49.81 87 PRO A C 1
ATOM 691 O O . PRO A 1 87 ? -29.259 -1.722 -6.046 1.00 49.81 87 PRO A O 1
ATOM 694 N N . THR A 1 88 ? -27.797 -0.237 -5.171 1.00 55.25 88 THR A N 1
ATOM 695 C CA . THR A 1 88 ? -28.506 1.052 -5.177 1.00 55.25 88 THR A CA 1
ATOM 696 C C . THR A 1 88 ? -30.022 1.001 -4.999 1.00 55.25 88 THR A C 1
ATOM 698 O O . THR A 1 88 ? -30.815 1.363 -5.871 1.00 55.25 88 THR A O 1
ATOM 701 N N . SER A 1 89 ? -30.434 0.687 -3.772 1.00 62.06 89 SER A N 1
ATOM 702 C CA . SER A 1 89 ? -31.779 1.008 -3.280 1.00 62.06 89 SER A CA 1
ATOM 703 C C . SER A 1 89 ? -31.839 2.453 -2.766 1.00 62.06 89 SER A C 1
ATOM 705 O O . SER A 1 89 ? -30.895 2.950 -2.157 1.00 62.06 89 SER A O 1
ATOM 707 N N . GLY A 1 90 ? -32.976 3.145 -2.921 1.00 59.12 90 GLY A N 1
ATOM 708 C CA . GLY A 1 90 ? -33.188 4.488 -2.350 1.00 59.12 90 GLY A CA 1
ATOM 709 C C . GLY A 1 90 ? -32.921 4.571 -0.838 1.00 59.12 90 GLY A C 1
ATOM 710 O O . GLY A 1 90 ? -32.578 5.640 -0.337 1.00 59.12 90 GLY A O 1
ATOM 711 N N . LYS A 1 91 ? -32.992 3.428 -0.146 1.00 62.72 91 LYS A N 1
ATOM 712 C CA . LYS A 1 91 ? -32.674 3.256 1.273 1.00 62.72 91 LYS A CA 1
ATOM 713 C C . LYS A 1 91 ? -31.166 3.356 1.579 1.00 62.72 91 LYS A C 1
ATOM 715 O O . LYS A 1 91 ? -30.817 3.849 2.640 1.00 62.72 91 LYS A O 1
ATOM 720 N N . GLU A 1 92 ? -30.273 2.964 0.662 1.00 60.03 92 GLU A N 1
ATOM 721 C CA . GLU A 1 92 ? -28.808 3.104 0.825 1.00 60.03 92 GLU A CA 1
ATOM 722 C C . GLU A 1 92 ? -28.350 4.560 0.812 1.00 60.03 92 GLU A C 1
ATOM 724 O O . GLU A 1 92 ? -27.464 4.939 1.574 1.00 60.03 92 GLU A O 1
ATOM 729 N N . ARG A 1 93 ? -28.964 5.395 -0.036 1.00 64.94 93 ARG A N 1
ATOM 730 C CA . ARG A 1 93 ? -28.619 6.823 -0.122 1.00 64.94 93 ARG A CA 1
ATOM 731 C C . ARG A 1 93 ? -28.899 7.543 1.196 1.00 64.94 93 ARG A C 1
ATOM 733 O O . ARG A 1 93 ? -28.071 8.327 1.638 1.00 64.94 93 ARG A O 1
ATOM 740 N N . ASP A 1 94 ? -30.013 7.211 1.846 1.00 68.56 94 ASP A N 1
ATOM 741 C CA . ASP A 1 94 ? -30.365 7.718 3.178 1.00 68.56 94 ASP A CA 1
ATOM 742 C C . ASP A 1 94 ? -29.356 7.269 4.257 1.00 68.56 94 ASP A C 1
ATOM 744 O O . ASP A 1 94 ? -28.977 8.050 5.130 1.00 68.56 94 ASP A O 1
ATOM 748 N N . LEU A 1 95 ? -28.847 6.034 4.166 1.00 68.00 95 LEU A N 1
ATOM 749 C CA . LEU A 1 95 ? -27.806 5.527 5.071 1.00 68.00 95 LEU A CA 1
ATOM 750 C C . LEU A 1 95 ? -26.456 6.226 4.861 1.00 68.00 95 LEU A C 1
ATOM 752 O O . LEU A 1 95 ? -25.801 6.587 5.839 1.00 68.00 95 LEU A O 1
ATOM 756 N N . LEU A 1 96 ? -26.052 6.453 3.607 1.00 68.81 96 LEU A N 1
ATOM 757 C CA . LEU A 1 96 ? -24.828 7.190 3.282 1.00 68.81 96 LEU A CA 1
ATOM 758 C C . LEU A 1 96 ? -24.892 8.633 3.788 1.00 68.81 96 LEU A C 1
ATOM 760 O O . LEU A 1 96 ? -23.925 9.106 4.383 1.00 68.81 96 LEU A O 1
ATOM 764 N N . SER A 1 97 ? -26.031 9.308 3.624 1.00 70.12 97 SER A N 1
ATOM 765 C CA . SER A 1 97 ? -26.251 10.644 4.186 1.00 70.12 97 SER A CA 1
ATOM 766 C C . SER A 1 97 ? -26.069 10.658 5.708 1.00 70.12 97 SER A C 1
ATOM 768 O O . SER A 1 97 ? -25.325 11.492 6.223 1.00 70.12 97 SER A O 1
ATOM 770 N N . LYS A 1 98 ? -26.636 9.677 6.421 1.00 67.06 98 LYS A N 1
ATOM 771 C CA . LYS A 1 98 ? -26.493 9.539 7.884 1.00 67.06 98 LYS A CA 1
ATOM 772 C C . LYS A 1 98 ? -25.057 9.242 8.332 1.00 67.06 98 LYS A C 1
ATOM 774 O O . LYS A 1 98 ? -24.608 9.765 9.351 1.00 67.06 98 LYS A O 1
ATOM 779 N N . LEU A 1 99 ? -24.315 8.434 7.571 1.00 66.00 99 LEU A N 1
ATOM 780 C CA . LEU A 1 99 ? -22.889 8.164 7.808 1.00 66.00 99 LEU A CA 1
ATOM 781 C C . LEU A 1 99 ? -22.034 9.424 7.633 1.00 66.00 99 LEU A C 1
ATOM 783 O O . LEU A 1 99 ? -21.151 9.694 8.449 1.00 66.00 99 LEU A O 1
ATOM 787 N N . ILE A 1 100 ? -22.305 10.205 6.587 1.00 68.12 100 ILE A N 1
ATOM 788 C CA . ILE A 1 100 ? -21.588 11.452 6.301 1.00 68.12 100 ILE A CA 1
ATOM 789 C C . ILE A 1 100 ? -21.875 12.505 7.379 1.00 68.12 100 ILE A C 1
ATOM 791 O O . ILE A 1 100 ? -20.943 13.168 7.837 1.00 68.12 100 ILE A O 1
ATOM 795 N N . GLU A 1 101 ? -23.128 12.630 7.824 1.00 65.19 101 GLU A N 1
ATOM 796 C CA . GLU A 1 101 ? -23.512 13.558 8.894 1.00 65.19 101 GLU A CA 1
ATOM 797 C C . GLU A 1 101 ? -22.882 13.197 10.245 1.00 65.19 101 GLU A C 1
ATOM 799 O O . GLU A 1 101 ? -22.430 14.092 10.958 1.00 65.19 101 GLU A O 1
ATOM 804 N N . ARG A 1 102 ? -22.778 11.906 10.590 1.00 55.84 102 ARG A N 1
ATOM 805 C CA . ARG A 1 102 ? -22.241 11.475 11.893 1.00 55.84 102 ARG A CA 1
ATOM 806 C C . ARG A 1 102 ? -20.711 11.406 11.959 1.00 55.84 102 ARG A C 1
ATOM 808 O O . ARG A 1 102 ? -20.145 11.564 13.035 1.00 55.84 102 ARG A O 1
ATOM 815 N N . LYS A 1 103 ? -20.009 11.282 10.820 1.00 54.72 103 LYS A N 1
ATOM 816 C CA . LYS A 1 103 ? -18.529 11.369 10.740 1.00 54.72 103 LYS A CA 1
ATOM 817 C C . LYS A 1 103 ? -17.977 12.741 11.191 1.00 54.72 103 LYS A C 1
ATOM 819 O O . LYS A 1 103 ? -16.765 12.914 11.303 1.00 54.72 103 LYS A O 1
ATOM 824 N N . ARG A 1 104 ? -18.847 13.725 11.448 1.00 46.69 104 ARG A N 1
ATOM 825 C CA . ARG A 1 104 ? -18.495 15.056 11.966 1.00 46.69 104 ARG A CA 1
ATOM 826 C C . ARG A 1 104 ? -18.227 15.132 13.470 1.00 46.69 104 ARG A C 1
ATOM 828 O O . ARG A 1 104 ? -18.031 16.239 13.957 1.00 46.69 104 ARG A O 1
ATOM 835 N N . GLU A 1 105 ? -18.154 14.024 14.199 1.00 45.19 105 GLU A N 1
ATOM 836 C CA . GLU A 1 105 ? -17.514 14.041 15.517 1.00 45.19 105 GLU A CA 1
ATOM 837 C C . GLU A 1 105 ? -16.009 13.810 15.337 1.00 45.19 105 GLU A C 1
ATOM 839 O O . GLU A 1 105 ? -15.585 12.694 15.017 1.00 45.19 105 GLU A O 1
ATOM 844 N N . PRO A 1 106 ? -15.169 14.858 15.463 1.00 41.00 106 PRO A N 1
ATOM 845 C CA . PRO A 1 106 ? -13.736 14.668 15.406 1.00 41.00 106 PRO A CA 1
ATOM 846 C C . PRO A 1 106 ? -13.370 13.770 16.582 1.00 41.00 106 PRO A C 1
ATOM 848 O O . PRO A 1 106 ? -13.668 14.080 17.733 1.00 41.00 106 PRO A O 1
ATOM 851 N N . CYS A 1 107 ? -12.741 12.638 16.278 1.00 40.16 107 CYS A N 1
ATOM 852 C CA . CYS A 1 107 ? -12.190 11.717 17.260 1.00 40.16 107 CYS A CA 1
ATOM 853 C C . CYS A 1 107 ? -11.004 12.413 17.960 1.00 40.16 107 CYS A C 1
ATOM 855 O O . CYS A 1 107 ? -9.836 12.114 17.708 1.00 40.16 107 CYS A O 1
ATOM 857 N N . LEU A 1 108 ? -11.301 13.412 18.793 1.00 46.16 108 LEU A N 1
ATOM 858 C CA . LEU A 1 108 ? -10.365 14.171 19.612 1.00 46.16 108 LEU A CA 1
ATOM 859 C C . LEU A 1 108 ? -9.995 13.339 20.838 1.00 46.16 108 LEU A C 1
ATOM 861 O O . LEU A 1 108 ? -10.297 13.696 21.968 1.00 46.16 108 LEU A O 1
ATOM 865 N N . SER A 1 109 ? -9.348 12.202 20.609 1.00 41.84 109 SER A N 1
ATOM 866 C CA . SER A 1 109 ? -8.525 11.551 21.631 1.00 41.84 109 SER A CA 1
ATOM 867 C C . SER A 1 109 ? -7.518 10.588 21.001 1.00 41.84 109 SER A C 1
ATOM 869 O O . SER A 1 109 ? -7.225 9.525 21.546 1.00 41.84 109 SER A O 1
ATOM 871 N N . ARG A 1 110 ? -6.978 10.912 19.822 1.00 45.88 110 ARG A N 1
ATOM 872 C CA . ARG A 1 110 ? -5.740 10.264 19.390 1.00 45.88 110 ARG A CA 1
ATOM 873 C C . ARG A 1 110 ? -4.620 11.026 20.079 1.00 45.88 110 ARG A C 1
ATOM 875 O O . ARG A 1 110 ? -4.282 12.114 19.627 1.00 45.88 110 ARG A O 1
ATOM 882 N N . GLN A 1 111 ? -4.160 10.489 21.212 1.00 42.41 111 GLN A N 1
ATOM 883 C CA . GLN A 1 111 ? -3.011 10.990 21.971 1.00 42.41 111 GLN A CA 1
ATOM 884 C C . GLN A 1 111 ? -1.974 11.571 21.013 1.00 42.41 111 GLN A C 1
ATOM 886 O O . GLN A 1 111 ? -1.587 10.907 20.043 1.00 42.41 111 GLN A O 1
ATOM 891 N N . SER A 1 112 ? -1.623 12.839 21.245 1.00 49.12 112 SER A N 1
ATOM 892 C CA . SER A 1 112 ? -0.678 13.582 20.417 1.00 49.12 112 SER A CA 1
ATOM 893 C C . SER A 1 112 ? 0.564 12.721 20.197 1.00 49.12 112 SER A C 1
ATOM 895 O O . SER A 1 112 ? 1.048 12.064 21.120 1.00 49.12 112 SER A O 1
ATOM 897 N N . SER A 1 113 ? 1.106 12.733 18.979 1.00 54.09 113 SER A N 1
ATOM 898 C CA . SER A 1 113 ? 2.392 12.098 18.661 1.00 54.09 113 SER A CA 1
ATOM 899 C C . SER A 1 113 ? 3.493 12.482 19.665 1.00 54.09 113 SER A C 1
ATOM 901 O O . SER A 1 113 ? 4.443 11.726 19.859 1.00 54.09 113 SER A O 1
ATOM 903 N N . GLU A 1 114 ? 3.360 13.634 20.323 1.00 55.38 114 GLU A N 1
ATOM 904 C CA . GLU A 1 114 ? 4.259 14.125 21.365 1.00 55.38 114 GLU A CA 1
ATOM 905 C C . GLU A 1 114 ? 4.177 13.304 22.663 1.00 55.38 114 GLU A C 1
ATOM 907 O O . GLU A 1 114 ? 5.218 12.997 23.242 1.00 55.38 114 GLU A O 1
ATOM 912 N N . GLU A 1 115 ? 2.988 12.850 23.080 1.00 56.44 115 GLU A N 1
ATOM 913 C CA . GLU A 1 115 ? 2.819 11.998 24.272 1.00 56.44 115 GLU A CA 1
ATOM 914 C C . GLU A 1 115 ? 3.472 10.623 24.079 1.00 56.44 115 GLU A C 1
ATOM 916 O O . GLU A 1 115 ? 4.066 10.069 25.007 1.00 56.44 115 GLU A O 1
ATOM 921 N N . TYR A 1 116 ? 3.426 10.076 22.860 1.00 55.94 116 TYR A N 1
ATOM 922 C CA . TYR A 1 116 ? 4.065 8.794 22.546 1.00 55.94 116 TYR A CA 1
ATOM 923 C C . TYR A 1 116 ? 5.597 8.901 22.520 1.00 55.94 116 TYR A C 1
ATOM 925 O O . TYR A 1 116 ? 6.303 8.005 22.993 1.00 55.94 116 TYR A O 1
ATOM 933 N N . ILE A 1 117 ? 6.123 10.013 21.997 1.00 62.44 117 ILE A N 1
ATOM 934 C CA . ILE A 1 117 ? 7.564 10.294 21.991 1.00 62.44 117 ILE A CA 1
ATOM 935 C C . ILE A 1 117 ? 8.066 10.518 23.423 1.00 62.44 117 ILE A C 1
ATOM 937 O O . ILE A 1 117 ? 9.112 9.974 23.784 1.00 62.44 117 ILE A O 1
ATOM 941 N N . GLN A 1 118 ? 7.316 11.247 24.255 1.00 67.00 118 GLN A N 1
ATOM 942 C CA . GLN A 1 118 ? 7.688 11.490 25.648 1.00 67.00 118 GLN A CA 1
ATOM 943 C C . GLN A 1 118 ? 7.681 10.196 26.474 1.00 67.00 118 GLN A C 1
ATOM 945 O O . GLN A 1 118 ? 8.673 9.885 27.12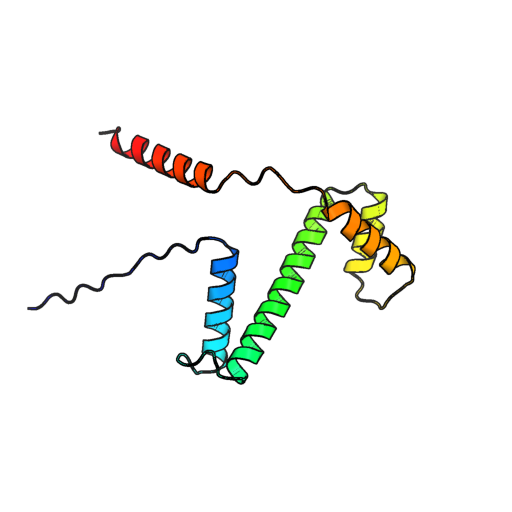7 1.00 67.00 118 GLN A O 1
ATOM 950 N N . LYS A 1 119 ? 6.646 9.359 26.334 1.00 64.56 119 LYS A N 1
ATOM 951 C CA . LYS A 1 119 ? 6.561 8.061 27.025 1.00 64.56 119 LYS A CA 1
ATOM 952 C C . LYS A 1 119 ? 7.723 7.116 26.685 1.00 64.56 119 LYS A C 1
ATOM 954 O O . LYS A 1 119 ? 8.168 6.349 27.540 1.00 64.56 119 LYS A O 1
ATOM 959 N N . ASN A 1 120 ? 8.227 7.160 25.448 1.00 57.34 120 ASN A N 1
ATOM 960 C CA . ASN A 1 120 ? 9.411 6.390 25.055 1.00 57.34 120 ASN A CA 1
ATOM 961 C C . ASN A 1 120 ? 10.714 6.979 25.611 1.00 57.34 120 ASN A C 1
ATOM 963 O O . ASN A 1 120 ? 11.597 6.212 25.994 1.00 57.34 120 ASN A O 1
ATOM 967 N N . LYS A 1 121 ? 10.836 8.311 25.702 1.00 64.06 121 LYS A N 1
ATOM 968 C CA . LYS A 1 121 ? 11.977 8.956 26.372 1.00 64.06 121 LYS A CA 1
ATOM 969 C C . LYS A 1 121 ? 12.022 8.605 27.856 1.00 64.06 121 LYS A C 1
ATOM 971 O O . LYS A 1 121 ? 13.078 8.218 28.343 1.00 64.06 121 LYS A O 1
ATOM 976 N N . ASP A 1 122 ? 1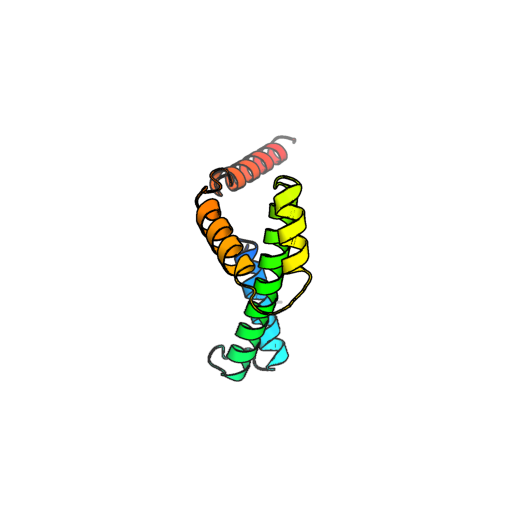0.883 8.653 28.539 1.00 63.03 122 ASP A N 1
ATOM 977 C CA . ASP A 1 122 ? 10.809 8.347 29.969 1.00 63.03 122 ASP A CA 1
ATOM 978 C C . ASP A 1 122 ? 11.206 6.886 30.232 1.00 63.03 122 ASP A C 1
ATOM 980 O O . ASP A 1 122 ? 12.013 6.612 31.117 1.00 63.03 122 ASP A O 1
ATOM 984 N N . ARG A 1 123 ? 10.757 5.938 29.393 1.00 56.78 123 ARG A N 1
ATOM 985 C CA . ARG A 1 123 ? 11.182 4.526 29.478 1.00 56.78 123 ARG A CA 1
ATOM 986 C C . ARG A 1 123 ? 12.682 4.312 29.264 1.00 56.78 123 ARG A C 1
ATOM 988 O O . ARG A 1 123 ? 13.249 3.428 29.898 1.00 56.78 123 ARG A O 1
ATOM 995 N N . LEU A 1 124 ? 13.324 5.095 28.397 1.00 58.91 124 LEU A N 1
ATOM 996 C CA . LEU A 1 124 ? 14.773 5.017 28.176 1.00 58.91 124 LEU A CA 1
ATOM 997 C C . LEU A 1 124 ? 15.575 5.580 29.357 1.00 58.91 124 LEU A C 1
ATOM 999 O O . LEU A 1 124 ? 16.669 5.095 29.630 1.00 58.91 124 LEU A O 1
ATOM 1003 N N . LEU A 1 125 ? 15.030 6.562 30.079 1.00 56.19 125 LEU A N 1
ATOM 1004 C CA . LEU A 1 125 ? 15.659 7.104 31.286 1.00 56.19 125 LEU A CA 1
ATOM 1005 C C . LEU A 1 125 ? 15.610 6.114 32.457 1.00 56.19 125 LEU A C 1
ATOM 1007 O O . LEU A 1 125 ? 16.589 6.010 33.190 1.00 56.19 125 LEU A O 1
ATOM 1011 N N . PHE A 1 126 ? 14.526 5.342 32.596 1.00 54.16 126 PHE A N 1
ATOM 1012 C CA . PHE A 1 126 ? 14.419 4.318 33.645 1.00 54.16 126 PHE A CA 1
ATOM 1013 C C . PHE A 1 126 ? 15.423 3.169 33.474 1.00 54.16 126 PHE A C 1
ATOM 1015 O O . PHE A 1 126 ? 15.973 2.703 34.463 1.00 54.16 126 PHE A O 1
ATOM 1022 N N . ILE A 1 127 ? 15.722 2.759 32.237 1.00 55.19 127 ILE A N 1
ATOM 1023 C CA . ILE A 1 127 ? 16.684 1.672 31.964 1.00 55.19 127 ILE A CA 1
ATOM 1024 C C . ILE A 1 127 ? 18.130 2.095 32.285 1.00 55.19 127 ILE A C 1
ATOM 1026 O O . ILE A 1 127 ? 18.955 1.261 32.640 1.00 55.19 127 ILE A O 1
ATOM 1030 N N . ASN A 1 128 ? 18.441 3.392 32.210 1.00 53.06 128 ASN A N 1
ATOM 1031 C CA . ASN A 1 128 ? 19.793 3.910 32.442 1.00 53.06 128 ASN A CA 1
ATOM 1032 C C . ASN A 1 128 ? 20.095 4.261 33.912 1.00 53.06 128 ASN A C 1
ATOM 1034 O O . ASN A 1 128 ? 21.211 4.678 34.207 1.00 53.06 128 ASN A O 1
ATOM 1038 N N . MET A 1 129 ? 19.122 4.121 34.816 1.00 51.44 129 MET A N 1
ATOM 1039 C CA . MET A 1 129 ? 19.262 4.428 36.250 1.00 51.44 129 MET A CA 1
ATOM 1040 C C . MET A 1 129 ? 19.347 3.165 37.127 1.00 51.44 129 MET A C 1
ATOM 1042 O O . MET A 1 129 ? 19.405 3.279 38.347 1.00 51.44 129 MET A O 1
ATOM 1046 N N . GLU A 1 130 ? 19.336 1.970 36.525 1.00 51.75 130 GLU A N 1
ATOM 1047 C CA . GLU A 1 130 ? 19.323 0.677 37.228 1.00 51.75 130 GLU A CA 1
ATOM 1048 C C . GLU A 1 130 ? 20.698 -0.030 37.219 1.00 51.75 130 GLU A C 1
ATOM 1050 O O . GLU A 1 130 ? 20.787 -1.258 37.174 1.00 51.75 130 GLU A O 1
ATOM 1055 N N . HIS A 1 131 ? 21.779 0.757 37.282 1.00 43.12 131 HIS A N 1
ATOM 1056 C CA . HIS A 1 131 ? 23.148 0.285 37.518 1.00 43.12 131 HIS A CA 1
ATOM 1057 C C . HIS A 1 131 ? 23.824 1.055 38.651 1.00 43.12 131 HIS A C 1
ATOM 1059 O O . HIS A 1 131 ? 23.799 2.306 38.610 1.00 43.12 131 HIS A O 1
#

Organism: Myodes glareolus (NCBI:txid447135)

Radius of gyration: 22.58 Å; chains: 1; bounding box: 76×23×54 Å